Protein AF-A0A365CZV2-F1 (afdb_monomer_lite)

Foldseek 3Di:
DDPQPPHPPDDPWFKDKDFDPDADDPQLQVQLQDPVVLVLCVVVVNNVWHWHDDGRIIITGRHDVVRCVVCVVVSVVVSSVVSVVVVVVVVVVVVVVVVVVVVVVVVVVVVVVVVVVPDDDD

Secondary structure (DSSP, 8-state):
--TTTTSTTS-SSEEEEEE-SSPPPHHHHHHHHSHHHHHHHHHTT-TT-EEEEETTEEEEEEE-HHHIIIIIHHHHHHHHHHHHHHHHHHHHHHHHHHHHHHHHHHHHHHHHHHHHHT----

Structure (mmCIF, N/CA/C/O backbone):
data_AF-A0A365CZV2-F1
#
_entry.id   AF-A0A365CZV2-F1
#
loop_
_atom_site.group_PDB
_atom_site.id
_atom_site.type_symbol
_atom_site.label_atom_id
_atom_site.label_alt_id
_atom_site.label_comp_id
_atom_site.label_asym_id
_atom_site.label_entity_id
_atom_site.label_seq_id
_atom_site.pdbx_PDB_ins_code
_atom_site.Cartn_x
_atom_site.Cartn_y
_atom_site.Cartn_z
_atom_site.occupancy
_atom_site.B_iso_or_equiv
_atom_site.auth_seq_id
_atom_site.auth_comp_id
_atom_site.auth_asym_id
_atom_site.auth_atom_id
_atom_site.pdbx_PDB_model_num
ATOM 1 N N . MET A 1 1 ? 16.321 11.699 -10.433 1.00 75.69 1 MET A N 1
ATOM 2 C CA . MET A 1 1 ? 16.527 10.588 -11.389 1.00 75.69 1 MET A CA 1
ATOM 3 C C . MET A 1 1 ? 17.987 10.574 -11.819 1.00 75.69 1 MET A C 1
ATOM 5 O O . MET A 1 1 ? 18.617 11.617 -11.665 1.00 75.69 1 MET A O 1
ATOM 9 N N . PRO A 1 2 ? 18.527 9.444 -12.311 1.00 76.88 2 PRO A N 1
ATOM 10 C CA . PRO A 1 2 ? 19.890 9.392 -12.838 1.00 76.88 2 PRO A CA 1
ATOM 11 C C . PRO A 1 2 ? 20.095 10.402 -13.984 1.00 76.88 2 PRO A C 1
ATOM 13 O O . PRO A 1 2 ? 19.191 10.568 -14.804 1.00 76.88 2 PRO A O 1
ATOM 16 N N . PRO A 1 3 ? 21.249 11.085 -14.058 1.00 78.62 3 PRO A N 1
ATOM 17 C CA . PRO A 1 3 ? 21.482 12.148 -15.040 1.00 78.62 3 PRO A CA 1
ATOM 18 C C . PRO A 1 3 ? 21.730 11.634 -16.470 1.00 78.62 3 PRO A C 1
ATOM 20 O O . PRO A 1 3 ? 21.609 12.394 -17.420 1.00 78.62 3 PRO A O 1
ATOM 23 N N . ASN A 1 4 ? 22.059 10.351 -16.635 1.00 80.31 4 ASN A N 1
ATOM 24 C CA . ASN A 1 4 ? 22.420 9.711 -17.905 1.00 80.31 4 ASN A CA 1
ATOM 25 C C . ASN A 1 4 ? 21.301 8.828 -18.498 1.00 80.31 4 ASN A C 1
ATOM 27 O O . ASN A 1 4 ? 21.569 7.981 -19.354 1.00 80.31 4 ASN A O 1
ATOM 31 N N . LEU A 1 5 ? 20.053 8.989 -18.044 1.00 77.94 5 LEU A N 1
ATOM 32 C CA . LEU A 1 5 ? 18.910 8.255 -18.597 1.00 77.94 5 LEU A CA 1
ATOM 33 C C . LEU A 1 5 ? 18.761 8.500 -20.106 1.00 77.94 5 LEU A C 1
ATOM 35 O O . LEU A 1 5 ? 18.899 9.624 -20.575 1.00 77.94 5 LEU A O 1
ATOM 39 N N . GLY A 1 6 ? 18.460 7.440 -20.861 1.00 70.50 6 GLY A N 1
ATOM 40 C CA . GLY A 1 6 ? 18.295 7.512 -22.319 1.00 70.50 6 GLY A CA 1
ATOM 41 C C . GLY A 1 6 ? 19.607 7.540 -23.112 1.00 70.50 6 GLY A C 1
ATOM 42 O O . GLY A 1 6 ? 19.570 7.628 -24.335 1.00 70.50 6 GLY A O 1
ATOM 43 N N . THR A 1 7 ? 20.758 7.436 -22.440 1.00 79.81 7 THR A N 1
ATOM 44 C CA . THR A 1 7 ? 22.071 7.286 -23.085 1.00 79.81 7 THR A CA 1
ATOM 45 C C . THR A 1 7 ? 22.514 5.823 -23.102 1.00 79.81 7 THR A C 1
ATOM 47 O O . THR A 1 7 ? 22.054 5.022 -22.288 1.00 79.81 7 THR A O 1
ATOM 50 N N . ALA A 1 8 ? 23.465 5.477 -23.976 1.00 76.88 8 ALA A N 1
ATOM 51 C CA . ALA A 1 8 ? 24.039 4.127 -24.043 1.00 76.88 8 ALA A CA 1
ATOM 52 C C . ALA A 1 8 ? 24.737 3.679 -22.740 1.00 76.88 8 ALA A C 1
ATOM 54 O O . ALA A 1 8 ? 24.936 2.489 -22.534 1.00 76.88 8 ALA A O 1
ATOM 55 N N . GLN A 1 9 ? 25.104 4.623 -21.867 1.00 79.25 9 GLN A N 1
ATOM 56 C CA . GLN A 1 9 ? 25.745 4.367 -20.570 1.00 79.25 9 GLN A CA 1
ATOM 57 C C . GLN A 1 9 ? 24.755 4.481 -19.394 1.00 79.25 9 GLN A C 1
ATOM 59 O O . GLN A 1 9 ? 25.157 4.441 -18.232 1.00 79.25 9 GLN A O 1
ATOM 64 N N . GLY A 1 10 ? 23.467 4.700 -19.678 1.00 78.69 10 GLY A N 1
ATOM 65 C CA . GLY A 1 10 ? 22.416 4.838 -18.676 1.00 78.69 10 GLY A CA 1
ATOM 66 C C . GLY A 1 10 ? 22.057 3.502 -18.019 1.00 78.69 10 GLY A C 1
ATOM 67 O O . GLY A 1 10 ? 22.102 2.465 -18.681 1.00 78.69 10 GLY A O 1
ATOM 68 N N . PRO A 1 11 ? 21.656 3.495 -16.736 1.00 83.69 11 PRO A N 1
ATOM 69 C CA . PRO A 1 11 ? 21.204 2.271 -16.090 1.00 83.69 11 PRO A CA 1
ATOM 70 C C . PRO A 1 11 ? 19.900 1.770 -16.728 1.00 83.69 11 PRO A C 1
ATOM 72 O O . PRO A 1 11 ? 18.965 2.542 -16.949 1.00 83.69 11 PRO A O 1
ATOM 75 N N . THR A 1 12 ? 19.811 0.461 -16.975 1.00 87.50 12 THR A N 1
ATOM 76 C CA . THR A 1 12 ? 18.611 -0.188 -17.536 1.00 87.50 12 THR A CA 1
ATOM 77 C C . THR A 1 12 ? 17.433 -0.185 -16.560 1.00 87.50 12 THR A C 1
ATOM 79 O O . THR A 1 12 ? 16.276 -0.180 -16.981 1.00 87.50 12 THR A O 1
ATOM 82 N N . ARG A 1 13 ? 17.722 -0.176 -15.252 1.00 92.62 13 ARG A N 1
ATOM 83 C CA . ARG A 1 13 ? 16.738 -0.111 -14.167 1.00 92.62 13 ARG A CA 1
ATOM 84 C C . ARG A 1 13 ? 17.117 0.969 -13.154 1.00 92.62 13 ARG A C 1
ATOM 86 O O . ARG A 1 13 ? 18.292 1.195 -12.881 1.00 92.62 13 ARG A O 1
ATOM 93 N N . TYR A 1 14 ? 16.124 1.660 -12.615 1.00 94.50 14 TYR A N 1
ATOM 94 C CA . TYR A 1 14 ? 16.270 2.786 -11.699 1.00 94.50 14 TYR A CA 1
ATOM 95 C C . TYR A 1 14 ? 15.012 2.968 -10.846 1.00 94.50 14 TYR A C 1
ATOM 97 O O . TYR A 1 14 ? 13.980 2.333 -11.060 1.00 94.50 14 TYR A O 1
ATOM 105 N N . THR A 1 15 ? 15.102 3.866 -9.864 1.00 95.62 15 THR A N 1
ATOM 106 C CA . THR A 1 15 ? 13.955 4.258 -9.044 1.00 95.62 15 THR A CA 1
ATOM 107 C C . THR A 1 15 ? 13.160 5.364 -9.723 1.00 95.62 15 THR A C 1
ATOM 109 O O . THR A 1 15 ? 13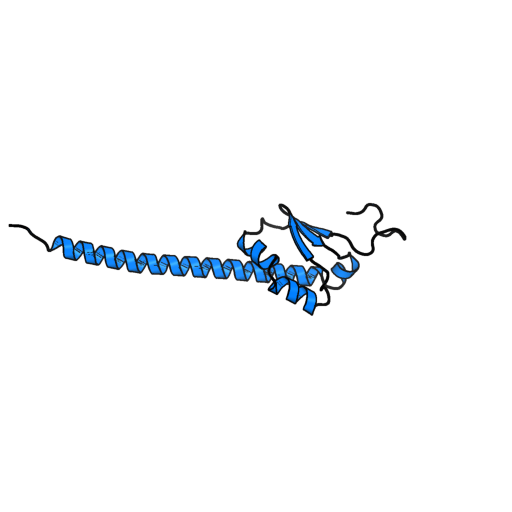.706 6.425 -10.050 1.00 95.62 15 THR A O 1
ATOM 112 N N . VAL A 1 16 ? 11.858 5.144 -9.876 1.00 96.56 16 VAL A N 1
ATOM 113 C CA . VAL A 1 16 ? 10.904 6.156 -10.330 1.00 96.56 16 VAL A CA 1
ATOM 114 C C . VAL A 1 16 ? 10.098 6.638 -9.120 1.00 96.56 16 VAL A C 1
ATOM 116 O O . VAL A 1 16 ? 9.322 5.866 -8.554 1.00 96.56 16 VAL A O 1
ATOM 119 N N . PRO A 1 17 ? 10.277 7.898 -8.682 1.00 96.00 17 PRO A N 1
ATOM 120 C CA . PRO A 1 17 ? 9.452 8.471 -7.631 1.00 96.00 17 PRO A CA 1
ATOM 121 C C . PRO A 1 17 ? 8.091 8.911 -8.189 1.00 96.00 17 PRO A C 1
ATOM 123 O O . PRO A 1 17 ? 8.026 9.600 -9.206 1.00 96.00 17 PRO A O 1
ATOM 126 N N . ALA A 1 18 ? 7.017 8.592 -7.474 1.00 95.56 18 ALA A N 1
ATOM 127 C CA . ALA A 1 18 ? 5.672 9.112 -7.694 1.00 95.56 18 ALA A CA 1
ATOM 128 C C . ALA A 1 18 ? 5.176 9.820 -6.426 1.00 95.56 18 ALA A C 1
ATOM 130 O O . ALA A 1 18 ? 5.503 9.423 -5.310 1.00 95.56 18 ALA A O 1
ATOM 131 N N . VAL A 1 19 ? 4.410 10.897 -6.580 1.00 96.38 19 VAL A N 1
ATOM 132 C CA . VAL A 1 19 ? 3.875 11.662 -5.444 1.00 96.38 19 VAL A CA 1
ATOM 133 C C . VAL A 1 19 ? 2.493 11.131 -5.094 1.00 96.38 19 VAL A C 1
ATOM 135 O O . VAL A 1 19 ? 1.647 10.985 -5.976 1.00 96.38 19 VAL A O 1
ATOM 138 N N . PHE A 1 20 ? 2.243 10.867 -3.812 1.00 94.50 20 PHE A N 1
ATOM 139 C CA . PHE A 1 20 ? 0.894 10.529 -3.372 1.00 94.50 20 PHE A CA 1
ATOM 140 C C . PHE A 1 20 ? -0.014 11.766 -3.389 1.00 94.50 20 PHE A C 1
ATOM 142 O O . PHE A 1 20 ? 0.381 12.846 -2.943 1.00 94.50 20 PHE A O 1
ATOM 149 N N . SER A 1 21 ? -1.264 11.599 -3.831 1.00 91.56 21 SER A N 1
ATOM 150 C CA . SER A 1 21 ? -2.283 12.661 -3.801 1.00 91.56 21 SER A CA 1
ATOM 151 C C . SER A 1 21 ? -2.676 13.069 -2.375 1.00 91.56 21 SER A C 1
ATOM 153 O O . SER A 1 21 ? -3.018 14.222 -2.125 1.00 91.56 21 SER A O 1
ATOM 155 N N . ARG A 1 22 ? -2.567 12.140 -1.420 1.00 93.56 22 ARG A N 1
ATOM 156 C CA . ARG A 1 22 ? -2.739 12.359 0.023 1.00 93.56 22 ARG A CA 1
ATOM 157 C C . ARG A 1 22 ? -1.661 11.624 0.809 1.00 93.56 22 ARG A C 1
ATOM 159 O O . ARG A 1 22 ? -0.994 10.746 0.276 1.00 93.56 22 ARG A O 1
ATOM 166 N N . ARG A 1 23 ? -1.506 11.939 2.094 1.00 93.38 23 ARG A N 1
ATOM 167 C CA . ARG A 1 23 ? -0.608 11.164 2.958 1.00 93.38 23 ARG A CA 1
ATOM 168 C C . ARG A 1 23 ? -1.175 9.740 3.140 1.00 93.38 23 ARG A C 1
ATOM 170 O O . ARG A 1 23 ? -2.350 9.629 3.507 1.00 93.38 23 ARG A O 1
ATOM 177 N N . PRO A 1 24 ? -0.397 8.676 2.864 1.00 94.88 24 PRO A N 1
ATOM 178 C CA . PRO A 1 24 ? -0.825 7.312 3.154 1.00 94.88 24 PRO A CA 1
ATOM 179 C C . PRO A 1 24 ? -0.888 7.090 4.670 1.00 94.88 24 PRO A C 1
ATOM 181 O O . PRO A 1 24 ? -0.089 7.646 5.428 1.00 94.88 24 PRO A O 1
ATOM 184 N N . GLN A 1 25 ? -1.866 6.309 5.110 1.00 95.31 25 GLN A N 1
ATOM 185 C CA . GLN A 1 25 ? -2.066 5.935 6.506 1.00 95.31 25 GLN A CA 1
ATOM 186 C C . GLN A 1 25 ? -1.098 4.809 6.902 1.00 95.31 25 GLN A C 1
ATOM 188 O O . GLN A 1 25 ? -0.705 4.029 6.035 1.00 95.31 25 GLN A O 1
ATOM 193 N N . PRO A 1 26 ? -0.750 4.655 8.196 1.00 95.75 26 PRO A N 1
ATOM 194 C CA . PRO A 1 26 ? 0.166 3.601 8.644 1.00 95.75 26 PRO A CA 1
ATOM 195 C C . PRO A 1 26 ? -0.232 2.204 8.155 1.00 95.75 26 PRO A C 1
ATOM 197 O O . PRO A 1 26 ? 0.598 1.486 7.608 1.00 95.75 26 PRO A O 1
ATOM 200 N N . ARG A 1 27 ? -1.526 1.872 8.231 1.00 96.69 27 ARG A N 1
ATOM 201 C CA . ARG A 1 27 ? -2.037 0.578 7.769 1.00 96.69 27 ARG A CA 1
ATOM 202 C C . ARG A 1 27 ? -1.872 0.360 6.264 1.00 96.69 27 ARG A C 1
ATOM 204 O O . ARG A 1 27 ? -1.576 -0.742 5.823 1.00 96.69 27 ARG A O 1
ATOM 211 N N . GLU A 1 28 ? -2.024 1.409 5.465 1.00 97.75 28 GLU A N 1
ATOM 212 C CA . GLU A 1 28 ? -1.810 1.325 4.017 1.00 97.75 28 GLU A CA 1
ATOM 213 C C . GLU A 1 28 ? -0.338 1.067 3.692 1.00 97.75 28 GLU A C 1
ATOM 215 O O . GLU A 1 28 ? -0.032 0.302 2.783 1.00 97.75 28 GLU A O 1
ATOM 220 N N . ILE A 1 29 ? 0.574 1.672 4.459 1.00 97.56 29 ILE A N 1
ATOM 221 C CA . ILE A 1 29 ? 2.019 1.455 4.322 1.00 97.56 29 ILE A CA 1
ATOM 222 C C . ILE A 1 29 ? 2.380 0.011 4.695 1.00 97.56 29 ILE A C 1
ATOM 224 O O . ILE A 1 29 ? 3.155 -0.622 3.982 1.00 97.56 29 ILE A O 1
ATOM 228 N N . GLU A 1 30 ? 1.805 -0.527 5.773 1.00 97.69 30 GLU A N 1
ATOM 229 C CA . GLU A 1 30 ? 1.987 -1.932 6.162 1.00 97.69 30 GLU A CA 1
ATOM 230 C C . GLU A 1 30 ? 1.547 -2.891 5.052 1.00 97.69 30 GLU A C 1
ATOM 232 O O . GLU A 1 30 ? 2.315 -3.765 4.653 1.00 97.69 30 GLU A O 1
ATOM 237 N N . LEU A 1 31 ? 0.335 -2.705 4.516 1.00 97.88 31 LEU A N 1
ATOM 238 C CA . LEU A 1 31 ? -0.203 -3.541 3.440 1.00 97.88 31 LEU A CA 1
ATOM 239 C C . LEU A 1 31 ? 0.626 -3.423 2.151 1.00 97.88 31 LEU A C 1
ATOM 241 O O . LEU A 1 31 ? 0.860 -4.420 1.465 1.00 97.88 31 LEU A O 1
ATOM 245 N N . LEU A 1 32 ? 1.121 -2.222 1.843 1.00 98.00 32 LEU A N 1
ATOM 246 C CA . LEU A 1 32 ? 1.979 -1.982 0.684 1.00 98.00 32 LEU A CA 1
ATOM 247 C C . LEU A 1 32 ? 3.313 -2.730 0.788 1.00 98.00 32 LEU A C 1
ATOM 249 O O . LEU A 1 32 ? 3.795 -3.254 -0.211 1.00 98.00 32 LEU A O 1
ATOM 253 N N . HIS A 1 33 ? 3.906 -2.793 1.981 1.00 97.19 33 HIS A N 1
ATOM 254 C CA . HIS A 1 33 ? 5.153 -3.527 2.214 1.00 97.19 33 HIS A CA 1
ATOM 255 C C . HIS A 1 33 ? 4.943 -5.032 2.463 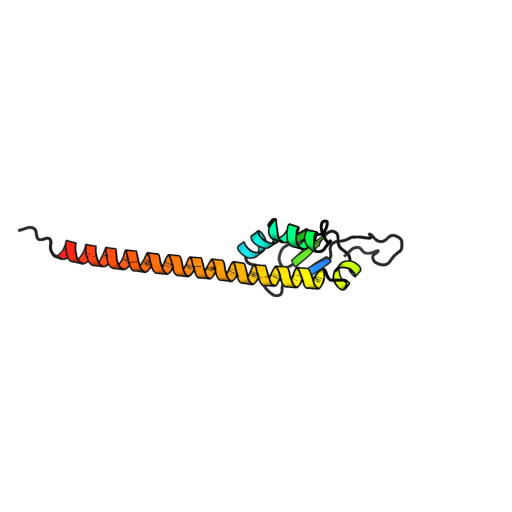1.00 97.19 33 HIS A C 1
ATOM 257 O O . HIS A 1 33 ? 5.921 -5.778 2.556 1.00 97.19 33 HIS A O 1
ATOM 263 N N . GLY A 1 34 ? 3.691 -5.482 2.576 1.00 96.75 34 GLY A N 1
ATOM 264 C CA . GLY A 1 34 ? 3.337 -6.872 2.840 1.00 96.75 34 GLY A CA 1
ATOM 265 C C . GLY A 1 34 ? 3.563 -7.814 1.654 1.00 96.75 34 GLY A C 1
ATOM 266 O O . GLY A 1 34 ? 3.626 -7.406 0.492 1.00 96.75 34 GLY A O 1
ATOM 267 N N . GLU A 1 35 ? 3.620 -9.113 1.954 1.00 97.00 35 GLU A N 1
ATOM 268 C CA . GLU A 1 35 ? 3.863 -10.172 0.963 1.00 97.00 35 GLU A CA 1
ATOM 269 C C . GLU A 1 35 ? 2.800 -10.228 -0.139 1.00 97.00 35 GLU A C 1
ATOM 271 O O . GLU A 1 35 ? 3.129 -10.488 -1.291 1.00 97.00 35 GLU A O 1
ATOM 276 N N . ALA A 1 36 ? 1.542 -9.895 0.164 1.00 96.75 36 ALA A N 1
ATOM 277 C CA . ALA A 1 36 ? 0.478 -9.858 -0.841 1.00 96.75 36 ALA A CA 1
ATOM 278 C C . ALA A 1 36 ? 0.793 -8.882 -1.989 1.00 96.75 36 ALA A C 1
ATOM 280 O O . ALA A 1 36 ? 0.536 -9.183 -3.154 1.00 96.75 36 ALA A O 1
ATOM 281 N N . THR A 1 37 ? 1.392 -7.727 -1.682 1.00 97.88 37 THR A N 1
ATOM 282 C CA . THR A 1 37 ? 1.803 -6.756 -2.704 1.00 97.88 37 THR A CA 1
ATOM 283 C C . THR A 1 37 ? 2.952 -7.300 -3.550 1.00 97.88 37 THR A C 1
ATOM 285 O O . THR A 1 37 ? 2.911 -7.186 -4.776 1.00 97.88 37 THR A O 1
ATOM 288 N N . LYS A 1 38 ? 3.948 -7.936 -2.919 1.00 97.25 38 LYS A N 1
ATOM 289 C CA . LYS A 1 38 ? 5.070 -8.573 -3.627 1.00 97.25 38 LYS A CA 1
ATOM 290 C C . LYS A 1 38 ? 4.586 -9.685 -4.554 1.00 97.25 38 LYS A C 1
ATOM 292 O O . LYS A 1 38 ? 4.986 -9.719 -5.713 1.00 97.25 38 LYS A O 1
ATOM 297 N N . GLN A 1 39 ? 3.671 -10.530 -4.081 1.00 98.06 39 GLN A N 1
ATOM 298 C CA . GLN A 1 39 ? 3.096 -11.612 -4.875 1.00 98.06 39 GLN A CA 1
ATOM 299 C C . GLN A 1 39 ? 2.347 -11.069 -6.094 1.00 98.06 39 GLN A C 1
ATOM 301 O O . GLN A 1 39 ? 2.593 -11.517 -7.205 1.00 98.06 39 GLN A O 1
ATOM 306 N N . ARG A 1 40 ? 1.519 -10.029 -5.927 1.00 97.88 40 ARG A N 1
ATOM 307 C CA . ARG A 1 40 ? 0.809 -9.392 -7.052 1.00 97.88 40 ARG A CA 1
ATOM 308 C C . ARG A 1 40 ? 1.749 -8.812 -8.109 1.00 97.88 40 ARG A C 1
ATOM 310 O O . ARG A 1 40 ? 1.420 -8.839 -9.292 1.00 97.88 40 ARG A O 1
ATOM 317 N N . LEU A 1 41 ? 2.889 -8.255 -7.696 1.00 98.31 41 LEU A N 1
ATOM 318 C CA . LEU A 1 41 ? 3.917 -7.784 -8.625 1.00 98.31 41 LEU A CA 1
ATOM 319 C C . LEU A 1 41 ? 4.588 -8.961 -9.340 1.00 98.31 41 LEU A C 1
ATOM 321 O O . LEU A 1 41 ? 4.717 -8.925 -10.562 1.00 98.31 41 LEU A O 1
ATOM 325 N N . ALA A 1 42 ? 4.956 -10.013 -8.607 1.00 98.06 42 ALA A N 1
ATOM 326 C CA . ALA A 1 42 ? 5.568 -11.216 -9.164 1.00 98.06 42 ALA A CA 1
ATOM 327 C C . ALA A 1 42 ? 4.651 -11.931 -10.171 1.00 98.06 42 ALA A C 1
ATOM 329 O O . ALA A 1 42 ? 5.092 -12.230 -11.279 1.00 98.06 42 ALA A O 1
ATOM 330 N N . ASP A 1 43 ? 3.372 -12.112 -9.837 1.00 98.25 43 ASP A N 1
ATOM 331 C CA . ASP A 1 43 ? 2.361 -12.738 -10.701 1.00 98.25 43 ASP A CA 1
ATOM 332 C C . ASP A 1 43 ? 2.166 -11.971 -12.018 1.00 98.25 43 ASP A C 1
ATOM 334 O O . ASP A 1 43 ? 1.832 -12.553 -13.049 1.00 98.25 43 ASP A O 1
ATOM 338 N N . ALA A 1 44 ? 2.410 -10.658 -12.003 1.00 97.50 44 ALA A N 1
ATOM 339 C CA . ALA A 1 44 ? 2.356 -9.796 -13.178 1.00 97.50 44 ALA A CA 1
ATOM 340 C C . ALA A 1 44 ? 3.697 -9.685 -13.935 1.00 97.50 44 ALA A C 1
ATOM 342 O O . ALA A 1 44 ? 3.803 -8.899 -14.876 1.00 97.50 44 ALA A O 1
ATOM 343 N N . GLY A 1 45 ? 4.722 -10.450 -13.543 1.00 97.75 45 GLY A N 1
ATOM 344 C CA . GLY A 1 45 ? 6.043 -10.459 -14.181 1.00 97.75 45 GLY A CA 1
ATOM 345 C C . GLY A 1 45 ? 7.007 -9.373 -13.687 1.00 97.75 45 GLY A C 1
ATOM 346 O O . GLY A 1 45 ? 8.038 -9.137 -14.312 1.00 97.75 45 GLY A O 1
ATOM 347 N N . TYR A 1 46 ? 6.700 -8.717 -12.567 1.00 97.44 46 TYR A N 1
ATOM 348 C CA . TYR A 1 46 ? 7.506 -7.657 -11.955 1.00 97.44 46 TYR A CA 1
ATOM 349 C C . TYR A 1 46 ? 8.130 -8.104 -10.623 1.00 97.44 46 TYR A C 1
ATOM 351 O O . TYR A 1 46 ? 8.147 -7.338 -9.662 1.00 97.44 46 TYR A O 1
ATOM 359 N N . SER A 1 47 ? 8.640 -9.339 -10.551 1.00 95.75 47 SER A N 1
ATOM 360 C CA . SER A 1 47 ? 9.182 -9.947 -9.320 1.00 95.75 47 SER A CA 1
ATOM 361 C C . SER A 1 47 ? 10.282 -9.128 -8.649 1.00 95.75 47 SER A C 1
ATOM 363 O O . SER A 1 47 ? 10.396 -9.133 -7.428 1.00 95.75 47 SER A O 1
ATOM 365 N N . ASP A 1 48 ? 11.076 -8.416 -9.446 1.00 95.50 48 ASP A N 1
ATOM 366 C CA . ASP A 1 48 ? 12.231 -7.681 -8.940 1.00 95.50 48 ASP A CA 1
ATOM 367 C C . ASP A 1 48 ? 11.900 -6.216 -8.608 1.00 95.50 48 ASP A C 1
ATOM 369 O O . ASP A 1 48 ? 12.776 -5.483 -8.151 1.00 95.50 48 ASP A O 1
ATOM 373 N N . VAL A 1 49 ? 10.668 -5.760 -8.869 1.00 97.62 49 VAL A N 1
ATOM 374 C CA . VAL A 1 49 ? 10.219 -4.398 -8.555 1.00 97.62 49 VAL A CA 1
ATOM 375 C C . VAL A 1 49 ? 9.826 -4.321 -7.086 1.00 97.62 49 VAL A C 1
ATOM 377 O O . VAL A 1 49 ? 9.003 -5.103 -6.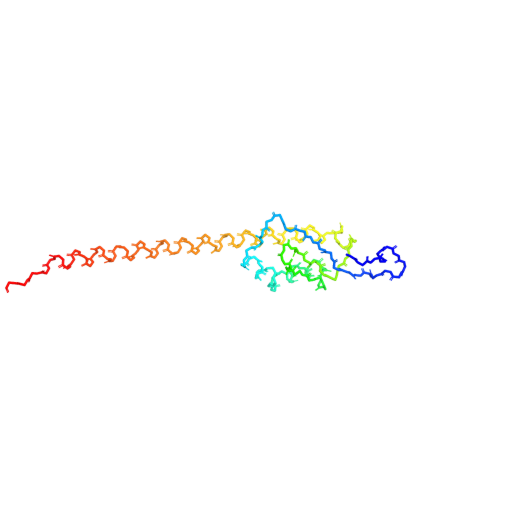616 1.00 97.62 49 VAL A O 1
ATOM 380 N N . GLU A 1 50 ? 10.332 -3.315 -6.371 1.00 96.88 50 GLU A N 1
ATOM 381 C CA . GLU A 1 50 ? 9.897 -3.041 -5.000 1.00 96.88 50 GLU A CA 1
ATOM 382 C C . GLU A 1 50 ? 9.178 -1.698 -4.898 1.00 96.88 50 GLU A C 1
ATOM 384 O O . GLU A 1 50 ? 9.524 -0.712 -5.556 1.00 96.88 50 GLU A O 1
ATOM 389 N N . LEU A 1 51 ? 8.194 -1.642 -4.004 1.00 98.00 51 LEU A N 1
ATOM 390 C CA . LEU A 1 51 ? 7.465 -0.430 -3.658 1.00 98.00 51 LEU A CA 1
ATOM 391 C C . LEU A 1 51 ? 7.863 -0.002 -2.249 1.00 98.00 51 LEU A C 1
ATOM 393 O O . LEU A 1 51 ? 7.737 -0.778 -1.305 1.00 98.00 51 LEU A O 1
ATOM 397 N N . ARG A 1 52 ? 8.343 1.235 -2.100 1.00 96.81 52 ARG A N 1
ATOM 398 C CA . ARG A 1 52 ? 8.712 1.805 -0.797 1.00 96.81 52 ARG A CA 1
ATOM 399 C C . ARG A 1 52 ? 8.103 3.181 -0.605 1.00 96.81 52 ARG A C 1
ATOM 401 O O . ARG A 1 52 ? 8.022 3.963 -1.547 1.00 96.81 52 ARG A O 1
ATOM 408 N N . VAL A 1 53 ? 7.737 3.517 0.624 1.00 96.81 53 VAL A N 1
ATOM 409 C CA . VAL A 1 53 ? 7.296 4.875 0.972 1.00 96.81 53 VAL A CA 1
ATOM 410 C C . VAL A 1 53 ? 8.464 5.675 1.534 1.00 96.81 53 VAL A C 1
ATOM 412 O O . VAL A 1 53 ? 9.158 5.229 2.443 1.00 96.81 53 VAL A O 1
ATOM 415 N N . SER A 1 54 ? 8.669 6.879 1.004 1.00 94.31 54 SER A N 1
ATOM 416 C CA . SER A 1 54 ? 9.618 7.854 1.537 1.00 94.31 54 SER A CA 1
ATOM 417 C C . SER A 1 54 ? 8.933 9.212 1.622 1.00 94.31 54 SER A C 1
ATOM 419 O O . SER A 1 54 ? 8.605 9.820 0.600 1.00 94.31 54 SER A O 1
ATOM 421 N N . ASP A 1 55 ? 8.674 9.660 2.852 1.00 87.88 55 ASP A N 1
ATOM 422 C CA . ASP A 1 55 ? 7.889 10.863 3.143 1.00 87.88 55 ASP A CA 1
ATOM 423 C C . ASP A 1 55 ? 6.530 10.860 2.402 1.00 87.88 55 ASP A C 1
ATOM 425 O O . ASP A 1 55 ? 5.674 10.019 2.685 1.00 87.88 55 ASP A O 1
ATOM 429 N N . ARG A 1 56 ? 6.317 11.760 1.431 1.00 90.25 56 ARG A N 1
ATOM 430 C CA . ARG A 1 56 ? 5.085 11.855 0.626 1.00 90.25 56 ARG A CA 1
ATOM 431 C C . ARG A 1 56 ? 5.191 11.194 -0.748 1.00 90.25 56 ARG A C 1
ATOM 433 O O . ARG A 1 56 ? 4.348 11.443 -1.616 1.00 90.25 56 ARG A O 1
ATOM 440 N N . ARG A 1 57 ? 6.225 10.384 -0.979 1.00 96.44 57 ARG A N 1
ATOM 441 C CA . ARG A 1 57 ? 6.493 9.751 -2.273 1.00 96.44 57 ARG A CA 1
ATOM 442 C C . ARG A 1 57 ? 6.462 8.233 -2.181 1.00 96.44 57 ARG A C 1
ATOM 444 O O . ARG A 1 57 ? 6.985 7.639 -1.241 1.00 96.44 57 ARG A O 1
ATOM 451 N N . LEU A 1 58 ? 5.895 7.628 -3.215 1.00 97.88 58 LEU A N 1
ATOM 452 C CA . LEU A 1 58 ? 6.110 6.237 -3.562 1.00 97.88 58 LEU A CA 1
ATOM 453 C C . LEU A 1 58 ? 7.407 6.137 -4.365 1.00 97.88 58 LEU A C 1
ATOM 455 O O . LEU A 1 58 ? 7.577 6.822 -5.371 1.00 97.88 58 LEU A O 1
ATOM 459 N N . LEU A 1 59 ? 8.317 5.281 -3.931 1.00 98.00 59 LEU A N 1
ATOM 460 C CA . LEU A 1 59 ? 9.516 4.907 -4.658 1.00 98.00 59 LEU A CA 1
ATOM 461 C C . LEU A 1 59 ? 9.267 3.547 -5.302 1.00 98.00 59 LEU A C 1
ATOM 463 O O . LEU A 1 59 ? 9.156 2.545 -4.600 1.00 98.00 59 LEU A O 1
ATOM 467 N N . ILE A 1 60 ? 9.175 3.532 -6.629 1.00 98.06 60 ILE A N 1
ATOM 468 C CA . ILE A 1 60 ? 9.091 2.307 -7.424 1.00 98.06 60 ILE A CA 1
ATOM 469 C C . ILE A 1 60 ? 10.523 1.969 -7.823 1.00 98.06 60 ILE A C 1
ATOM 471 O O . ILE A 1 60 ? 11.111 2.676 -8.643 1.00 98.06 60 ILE A O 1
ATOM 475 N N . THR A 1 61 ? 11.128 0.982 -7.171 1.00 97.31 61 THR A N 1
ATOM 476 C CA . THR A 1 61 ? 12.543 0.638 -7.347 1.00 97.31 61 THR A CA 1
ATOM 477 C C . THR A 1 61 ? 12.709 -0.457 -8.399 1.00 97.31 61 THR A C 1
ATOM 479 O O . THR A 1 61 ? 11.766 -1.175 -8.726 1.00 97.31 61 THR A O 1
ATOM 482 N N . ASN A 1 62 ? 13.922 -0.558 -8.949 1.00 96.69 62 ASN A N 1
ATOM 483 C CA . ASN A 1 62 ? 14.308 -1.597 -9.905 1.00 96.69 62 ASN A CA 1
ATOM 484 C C . ASN A 1 62 ? 13.382 -1.719 -11.137 1.00 96.69 62 ASN A C 1
ATOM 486 O O . ASN A 1 62 ? 13.105 -2.797 -11.662 1.00 96.69 62 ASN A O 1
ATOM 490 N N . THR A 1 63 ? 12.917 -0.577 -11.635 1.00 96.44 63 THR A N 1
ATOM 491 C CA . THR A 1 63 ? 12.012 -0.480 -12.785 1.00 96.44 63 THR A CA 1
ATOM 492 C C . THR A 1 63 ? 12.598 0.440 -13.856 1.00 96.44 63 THR A C 1
ATOM 494 O O . THR A 1 63 ? 13.730 0.897 -13.744 1.00 96.44 63 THR A O 1
ATOM 497 N N . ASN A 1 64 ? 11.842 0.745 -14.902 1.00 94.38 64 ASN A N 1
ATOM 498 C CA . ASN A 1 64 ? 12.153 1.785 -15.869 1.00 94.38 64 ASN A CA 1
ATOM 499 C C . ASN A 1 64 ? 10.849 2.353 -16.470 1.00 94.38 64 ASN A C 1
ATOM 501 O O . ASN A 1 64 ? 9.746 1.883 -16.190 1.00 94.38 64 ASN A O 1
ATOM 505 N N . LEU A 1 65 ? 10.960 3.386 -17.306 1.00 92.94 65 LEU A N 1
ATOM 506 C CA . LEU A 1 65 ? 9.800 3.994 -17.970 1.00 92.94 65 LEU A CA 1
ATOM 507 C C . LEU A 1 65 ? 9.091 3.054 -18.960 1.00 92.94 65 LEU A C 1
ATOM 509 O O . LEU A 1 65 ? 7.897 3.234 -19.198 1.00 92.94 65 LEU A O 1
ATOM 513 N N . VAL A 1 66 ? 9.792 2.070 -19.533 1.00 93.81 66 VAL A N 1
ATOM 514 C CA . VAL A 1 66 ? 9.195 1.086 -20.449 1.00 93.81 66 VAL A CA 1
ATOM 515 C C . VAL A 1 66 ? 8.268 0.154 -19.673 1.00 93.81 66 VAL A C 1
ATOM 517 O O . VAL A 1 66 ? 7.106 0.046 -20.046 1.00 93.81 66 VAL A O 1
ATOM 520 N N . ASP A 1 67 ? 8.729 -0.413 -18.556 1.00 96.19 67 ASP A N 1
ATOM 521 C CA . ASP A 1 67 ? 7.939 -1.257 -17.650 1.00 96.19 67 ASP A CA 1
ATOM 522 C C . ASP A 1 67 ? 6.697 -0.499 -17.149 1.00 96.19 67 ASP A C 1
ATOM 524 O O . ASP A 1 67 ? 5.576 -1.013 -17.191 1.00 96.19 67 ASP A O 1
ATOM 528 N N . LEU A 1 68 ? 6.879 0.766 -16.740 1.00 96.62 68 LEU A N 1
ATOM 529 C CA . LEU A 1 68 ? 5.785 1.647 -16.319 1.00 96.62 68 LEU A CA 1
ATOM 530 C C . LEU A 1 68 ? 4.741 1.854 -17.415 1.00 96.62 68 LEU A C 1
ATOM 532 O O . LEU A 1 68 ? 3.547 1.734 -17.137 1.00 96.62 68 LEU A O 1
ATOM 536 N N . LYS A 1 69 ? 5.178 2.134 -18.648 1.00 96.38 69 LYS A N 1
ATOM 537 C CA . LYS A 1 69 ? 4.291 2.308 -19.804 1.00 96.38 69 LYS A CA 1
ATOM 538 C C . LYS A 1 69 ? 3.621 0.996 -20.224 1.00 96.38 69 LYS A C 1
ATOM 540 O O . LYS A 1 69 ? 2.491 1.028 -20.698 1.00 96.38 69 LYS A O 1
ATOM 545 N N . ALA A 1 70 ? 4.307 -0.132 -20.056 1.00 95.81 70 ALA A N 1
ATOM 546 C CA . ALA A 1 70 ? 3.841 -1.454 -20.459 1.00 95.81 70 ALA A CA 1
ATOM 547 C C . ALA A 1 70 ? 2.756 -2.031 -19.535 1.00 95.81 70 ALA A C 1
ATOM 549 O O . ALA A 1 70 ? 2.052 -2.950 -19.940 1.00 95.81 70 ALA A O 1
ATOM 550 N N . GLY A 1 71 ? 2.587 -1.496 -18.323 1.00 97.56 71 GLY A N 1
ATOM 551 C CA . GLY A 1 71 ? 1.499 -1.913 -17.436 1.00 97.56 71 GLY A CA 1
ATOM 552 C C . GLY A 1 71 ? 1.769 -1.716 -15.951 1.00 97.56 71 GLY A C 1
ATOM 553 O O . GLY A 1 71 ? 0.816 -1.606 -15.177 1.00 97.56 71 GLY A O 1
ATOM 554 N N . LEU A 1 72 ? 3.034 -1.585 -15.539 1.00 98.25 72 LEU A N 1
ATOM 555 C CA . LEU A 1 72 ? 3.383 -1.479 -14.122 1.00 98.25 72 LEU A CA 1
ATOM 556 C C . LEU A 1 72 ? 2.726 -0.263 -13.453 1.00 98.25 72 LEU A C 1
ATOM 558 O O . LEU A 1 72 ? 2.243 -0.376 -12.330 1.00 98.25 72 LEU A O 1
ATOM 562 N N . ALA A 1 73 ? 2.635 0.884 -14.137 1.00 97.81 73 ALA A N 1
ATOM 563 C CA . ALA A 1 73 ? 1.983 2.067 -13.569 1.00 97.81 73 ALA A CA 1
ATOM 564 C C . ALA A 1 73 ? 0.497 1.815 -13.262 1.00 97.81 73 ALA A C 1
ATOM 566 O O . ALA A 1 73 ? -0.010 2.231 -12.218 1.00 97.81 73 ALA A O 1
ATOM 567 N N . HIS A 1 74 ? -0.195 1.103 -14.155 1.00 98.38 74 HIS A N 1
ATOM 568 C CA . HIS A 1 74 ? -1.591 0.734 -13.954 1.00 98.38 74 HIS A CA 1
ATOM 569 C C . HIS A 1 74 ? -1.737 -0.257 -12.797 1.00 98.38 74 HIS A C 1
ATOM 571 O O . HIS A 1 74 ? -2.555 -0.027 -11.907 1.00 98.38 74 HIS A O 1
ATOM 577 N N . LEU A 1 75 ? -0.911 -1.307 -12.771 1.00 98.56 75 LEU A N 1
ATOM 578 C CA . LEU A 1 75 ? -0.910 -2.314 -11.712 1.00 98.56 75 LEU A CA 1
ATOM 579 C C . LEU A 1 75 ? -0.671 -1.694 -10.330 1.00 98.56 75 LEU A C 1
ATOM 581 O O . LEU A 1 75 ? -1.437 -1.952 -9.405 1.00 98.56 75 LEU A O 1
ATOM 585 N N . VAL A 1 76 ? 0.336 -0.825 -10.198 1.00 98.19 76 VAL A N 1
ATOM 586 C CA . VAL A 1 76 ? 0.602 -0.089 -8.952 1.00 98.19 76 VAL A CA 1
ATOM 587 C C . VAL A 1 76 ? -0.616 0.746 -8.551 1.00 98.19 76 VAL A C 1
ATOM 589 O O . VAL A 1 76 ? -1.007 0.746 -7.387 1.00 98.19 76 VAL A O 1
ATOM 592 N N . GLY A 1 77 ? -1.272 1.409 -9.507 1.00 97.81 77 GLY A N 1
ATOM 593 C CA . GLY A 1 77 ? -2.510 2.145 -9.248 1.00 97.81 77 GLY A CA 1
ATOM 594 C C . GLY A 1 77 ? -3.653 1.263 -8.730 1.00 97.81 77 GLY A C 1
ATOM 595 O O . GLY A 1 77 ? -4.372 1.679 -7.824 1.00 97.81 77 GLY A O 1
ATOM 596 N N . VAL A 1 78 ? -3.816 0.051 -9.270 1.00 98.44 78 VAL A N 1
ATOM 597 C CA . VAL A 1 78 ? -4.800 -0.932 -8.781 1.00 98.44 78 VAL A CA 1
ATOM 598 C C . VAL A 1 78 ? -4.451 -1.368 -7.356 1.00 98.44 78 VAL A C 1
ATOM 600 O O . VAL A 1 78 ? -5.296 -1.255 -6.474 1.00 98.44 78 VAL A O 1
ATOM 603 N N . ILE A 1 79 ? -3.198 -1.765 -7.108 1.00 98.19 79 ILE A N 1
ATOM 604 C CA . ILE A 1 79 ? -2.711 -2.179 -5.781 1.00 98.19 79 ILE A CA 1
ATOM 605 C C . ILE A 1 79 ? -3.006 -1.105 -4.728 1.00 98.19 79 ILE A C 1
ATOM 607 O O . ILE A 1 79 ? -3.570 -1.404 -3.678 1.00 98.19 79 ILE A O 1
ATOM 611 N N . LEU A 1 80 ? -2.681 0.159 -5.014 1.00 97.81 80 LEU A N 1
ATOM 612 C CA . LEU A 1 80 ? -2.906 1.262 -4.077 1.00 97.81 80 LEU A CA 1
ATOM 613 C C . LEU A 1 80 ? -4.393 1.510 -3.787 1.00 97.81 80 LEU A C 1
ATOM 615 O O . LEU A 1 80 ? -4.744 1.849 -2.653 1.00 97.81 80 LEU A O 1
ATOM 619 N N . ARG A 1 81 ? -5.269 1.357 -4.789 1.00 97.88 81 ARG A N 1
ATOM 620 C CA . ARG A 1 81 ? -6.723 1.474 -4.595 1.00 97.88 81 ARG A CA 1
ATOM 621 C C . ARG A 1 81 ? -7.252 0.365 -3.697 1.00 97.88 81 ARG A C 1
ATOM 623 O O . ARG A 1 81 ? -7.978 0.668 -2.754 1.00 97.88 81 ARG A O 1
ATOM 630 N N . ASP A 1 82 ? -6.845 -0.874 -3.946 1.00 98.38 82 ASP A N 1
ATOM 631 C CA . ASP A 1 82 ? -7.295 -2.029 -3.165 1.00 98.38 82 ASP A CA 1
ATOM 632 C C . ASP A 1 82 ? -6.816 -1.933 -1.713 1.00 98.38 82 ASP A C 1
ATOM 634 O O . ASP A 1 82 ? -7.602 -2.125 -0.791 1.00 98.38 82 ASP A O 1
ATOM 638 N N . ILE A 1 83 ? -5.557 -1.536 -1.499 1.00 98.00 83 ILE A N 1
ATOM 639 C CA . ILE A 1 83 ? -5.007 -1.280 -0.160 1.00 98.00 83 ILE A CA 1
ATOM 640 C C . ILE A 1 83 ? -5.811 -0.198 0.564 1.00 98.00 83 ILE A C 1
ATOM 642 O O . ILE A 1 83 ? -6.128 -0.350 1.743 1.00 98.00 83 ILE A O 1
ATOM 646 N N . SER A 1 84 ? -6.154 0.889 -0.133 1.00 97.19 84 SER A N 1
ATOM 647 C CA . SER A 1 84 ? -6.943 1.977 0.458 1.00 97.19 84 SER A CA 1
ATOM 648 C C . SER A 1 84 ? -8.335 1.493 0.872 1.00 97.19 84 SER A C 1
ATOM 650 O O . SER A 1 84 ? -8.817 1.843 1.949 1.00 97.19 84 SER A O 1
ATOM 652 N N . ALA A 1 85 ? -8.978 0.677 0.030 1.00 97.88 85 ALA A N 1
ATOM 653 C CA . ALA A 1 85 ? -10.285 0.094 0.314 1.00 97.88 85 ALA A CA 1
ATOM 654 C C . ALA A 1 85 ? -10.221 -0.874 1.503 1.00 97.88 85 ALA A C 1
ATOM 656 O O . ALA A 1 85 ? -11.016 -0.751 2.433 1.00 97.88 85 ALA A O 1
ATOM 657 N N . GLN A 1 86 ? -9.228 -1.766 1.524 1.00 97.81 86 GLN A N 1
ATOM 658 C CA . GLN A 1 86 ? -9.016 -2.705 2.621 1.00 97.81 86 GLN A CA 1
ATOM 659 C C . GLN A 1 86 ? -8.761 -1.974 3.945 1.00 97.81 86 GLN A C 1
ATOM 661 O O . GLN A 1 86 ? -9.411 -2.265 4.946 1.00 97.81 86 GLN A O 1
ATOM 666 N N . ALA A 1 87 ? -7.862 -0.988 3.963 1.00 97.50 87 ALA A N 1
ATOM 667 C CA . ALA A 1 87 ? -7.554 -0.229 5.173 1.00 97.50 87 ALA A CA 1
ATOM 668 C C . ALA A 1 87 ? -8.766 0.569 5.687 1.00 97.50 87 ALA A C 1
ATOM 670 O O . ALA A 1 87 ? -8.959 0.694 6.898 1.00 97.50 87 ALA A O 1
ATOM 671 N N . ALA A 1 88 ? -9.593 1.107 4.783 1.00 96.38 88 ALA A N 1
ATOM 672 C CA . ALA A 1 88 ? -10.837 1.774 5.154 1.00 96.38 88 ALA A CA 1
ATOM 673 C C . ALA A 1 88 ? -11.842 0.789 5.764 1.00 96.38 88 ALA A C 1
ATOM 675 O O . ALA A 1 88 ? -12.388 1.078 6.825 1.00 96.38 88 ALA A O 1
ATOM 676 N N . GLN A 1 89 ? -12.022 -0.379 5.144 1.00 97.19 89 GLN A N 1
ATOM 677 C CA . GLN A 1 89 ? -12.896 -1.435 5.644 1.00 97.19 89 GLN A CA 1
ATOM 678 C C . GLN A 1 89 ? -12.453 -1.914 7.033 1.00 97.19 89 GLN A C 1
ATOM 680 O O . GLN A 1 89 ? -13.255 -1.907 7.959 1.00 97.19 89 GLN A O 1
ATOM 685 N N . GLU A 1 90 ? -11.176 -2.253 7.222 1.00 96.38 90 GLU A N 1
ATOM 686 C CA . GLU A 1 90 ? -10.633 -2.675 8.524 1.00 96.38 90 GLU A CA 1
ATOM 687 C C . GLU A 1 90 ? -10.765 -1.599 9.613 1.00 96.38 90 GLU A C 1
ATOM 689 O O . GLU A 1 90 ? -10.794 -1.910 10.804 1.00 96.38 90 GLU A O 1
ATOM 694 N N . ARG A 1 91 ? -10.778 -0.315 9.239 1.00 94.62 91 ARG A N 1
ATOM 695 C CA . ARG A 1 91 ? -11.033 0.774 10.187 1.00 94.62 91 ARG A CA 1
ATOM 696 C C . ARG A 1 91 ? -12.506 0.819 10.578 1.00 94.62 91 ARG A C 1
ATOM 698 O O . ARG A 1 91 ? -12.777 0.904 11.766 1.00 94.62 91 ARG A O 1
ATOM 705 N N . THR A 1 92 ? -13.417 0.744 9.608 1.00 95.50 92 THR A N 1
ATOM 706 C CA . THR A 1 92 ? -14.862 0.714 9.869 1.00 95.50 92 THR A CA 1
ATOM 707 C C . THR A 1 92 ? -15.235 -0.469 10.754 1.00 95.50 92 THR A C 1
ATOM 709 O O . THR A 1 92 ? -15.817 -0.246 11.802 1.00 95.50 92 THR A O 1
ATOM 712 N N . HIS A 1 93 ? -14.777 -1.686 10.432 1.00 94.62 93 HIS A N 1
ATOM 713 C CA . HIS A 1 93 ? -15.032 -2.871 11.269 1.00 94.62 93 HIS A CA 1
ATOM 714 C C . HIS A 1 93 ? -14.576 -2.675 12.717 1.00 94.62 93 HIS A C 1
ATOM 716 O O . HIS A 1 93 ? -15.330 -2.948 13.640 1.00 94.62 93 HIS A O 1
ATOM 722 N N . ARG A 1 94 ? -13.372 -2.129 12.931 1.00 93.94 94 ARG A N 1
ATOM 723 C CA . ARG A 1 94 ? -12.884 -1.840 14.289 1.00 93.94 94 ARG A CA 1
ATOM 724 C C . ARG A 1 94 ? -13.711 -0.780 15.010 1.00 93.94 94 ARG A C 1
ATOM 726 O O . ARG A 1 94 ? -13.858 -0.863 16.223 1.00 93.94 94 ARG A O 1
ATOM 733 N N . THR A 1 95 ? -14.195 0.237 14.302 1.00 93.88 95 THR A N 1
ATOM 734 C CA . THR A 1 95 ? -15.082 1.248 14.889 1.00 93.88 95 THR A CA 1
ATOM 735 C C . THR A 1 95 ? -16.406 0.618 15.308 1.00 93.88 95 THR A C 1
ATOM 737 O O . THR A 1 95 ? -16.791 0.776 16.462 1.00 93.88 95 THR A O 1
ATOM 740 N N . ASP A 1 96 ? -17.027 -0.166 14.429 1.00 94.88 96 ASP A N 1
ATOM 741 C CA . ASP A 1 96 ? -18.302 -0.837 14.695 1.00 94.88 96 ASP A CA 1
ATOM 742 C C . ASP A 1 96 ? -18.187 -1.811 15.887 1.00 94.88 96 ASP A C 1
ATOM 744 O O . ASP A 1 96 ? -19.050 -1.842 16.763 1.00 94.88 96 ASP A O 1
ATOM 748 N N . GLU A 1 97 ? -17.086 -2.569 15.973 1.00 94.38 97 GLU A N 1
ATOM 749 C CA . GLU A 1 97 ? -16.799 -3.464 17.104 1.00 94.38 97 GLU A CA 1
ATOM 750 C C . GLU A 1 97 ? -16.666 -2.705 18.433 1.00 94.38 97 GLU A C 1
ATOM 752 O O . GLU A 1 97 ? -17.194 -3.141 19.458 1.00 94.38 97 GLU A O 1
ATOM 757 N N . LEU A 1 98 ? -15.972 -1.563 18.433 1.00 94.50 98 LEU A N 1
ATOM 758 C CA . LEU A 1 98 ? -15.805 -0.739 19.632 1.00 94.50 98 LEU A CA 1
ATOM 759 C C . LEU A 1 98 ? -17.122 -0.093 20.072 1.00 94.50 98 LEU A C 1
ATOM 761 O O . LEU A 1 98 ? -17.399 -0.042 21.270 1.00 94.50 98 LEU A O 1
ATOM 765 N N . GLU A 1 99 ? -17.937 0.370 19.126 1.00 94.38 99 GLU A N 1
ATOM 766 C CA . GLU A 1 99 ? -19.269 0.910 19.408 1.00 94.38 99 GLU A CA 1
ATOM 767 C C . GLU A 1 99 ? -20.182 -0.163 20.013 1.00 94.38 99 GLU A C 1
ATOM 769 O O . GLU A 1 99 ? -20.815 0.075 21.043 1.00 94.38 99 GLU A O 1
ATOM 774 N N . ALA A 1 100 ? -20.182 -1.375 19.449 1.00 94.12 100 ALA A N 1
ATOM 775 C CA . ALA A 1 100 ? -20.952 -2.498 19.977 1.00 94.12 100 ALA A CA 1
ATOM 776 C C . ALA A 1 100 ? -20.537 -2.872 21.412 1.00 94.12 100 ALA A C 1
ATOM 778 O O . ALA A 1 100 ? -21.397 -3.086 22.267 1.00 94.12 100 ALA A O 1
ATOM 779 N N . LEU A 1 101 ? -19.232 -2.907 21.704 1.00 94.50 101 LEU A N 1
ATOM 780 C CA . LEU A 1 101 ? -18.730 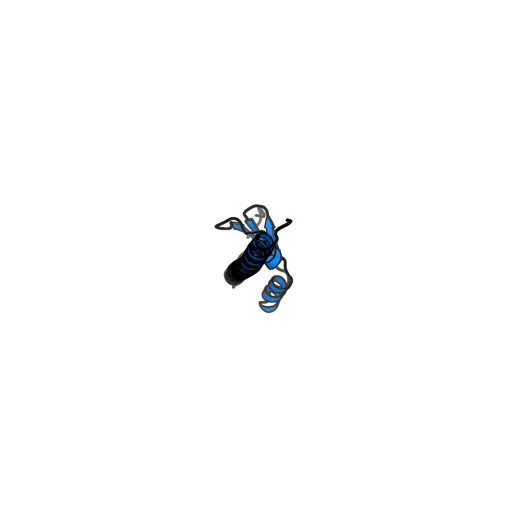-3.148 23.063 1.00 94.50 101 LEU A CA 1
ATOM 781 C C . LEU A 1 101 ? -19.140 -2.037 24.040 1.00 94.50 101 LEU A C 1
ATOM 783 O O . LEU A 1 101 ? -19.455 -2.329 25.194 1.00 94.50 101 LEU A O 1
ATOM 787 N N . GLY A 1 102 ? -19.163 -0.783 23.583 1.00 94.12 102 GLY A N 1
ATOM 788 C CA . GLY A 1 102 ? -19.613 0.357 24.380 1.00 94.12 102 GLY A CA 1
ATOM 789 C C . GLY A 1 102 ? -21.070 0.228 24.825 1.00 94.12 102 GLY A C 1
ATOM 790 O O . GLY A 1 102 ? -21.361 0.424 26.003 1.00 94.12 102 GLY A O 1
ATOM 791 N N . LEU A 1 103 ? -21.960 -0.177 23.915 1.00 95.31 103 LEU A N 1
ATOM 792 C CA . LEU A 1 103 ? -23.384 -0.376 24.216 1.00 95.31 103 LEU A CA 1
ATOM 793 C C . LEU A 1 103 ? -23.610 -1.480 25.259 1.00 95.31 103 LEU A C 1
ATOM 795 O O . LEU A 1 103 ? -24.402 -1.305 26.184 1.00 95.31 103 LEU A O 1
ATOM 799 N N . VAL A 1 104 ? -22.881 -2.596 25.146 1.00 94.81 104 VAL A N 1
ATOM 800 C CA . VAL A 1 104 ? -22.969 -3.707 26.112 1.00 94.81 104 VAL A CA 1
ATOM 801 C C . VAL A 1 104 ? -22.518 -3.266 27.507 1.00 94.81 104 VAL A C 1
ATOM 803 O O . VAL A 1 104 ? -23.142 -3.622 28.508 1.00 94.81 104 VAL A O 1
ATOM 806 N N . GLU A 1 105 ? -21.443 -2.482 27.598 1.00 94.19 105 GLU A N 1
ATOM 807 C CA . GLU A 1 105 ? -20.962 -1.993 28.892 1.00 94.19 105 GLU A CA 1
ATOM 808 C C . GLU A 1 105 ? -21.896 -0.927 29.487 1.00 94.19 105 GLU A C 1
ATOM 810 O O . GLU A 1 105 ? -22.106 -0.909 30.701 1.00 94.19 105 GLU A O 1
ATOM 815 N N . GLU A 1 106 ? -22.518 -0.080 28.664 1.00 94.88 106 GLU A N 1
ATOM 816 C CA . GLU A 1 106 ? -23.520 0.885 29.126 1.00 94.88 106 GLU A CA 1
ATOM 817 C C . GLU A 1 106 ? -24.738 0.183 29.748 1.00 94.88 106 GLU A C 1
ATOM 819 O O . GLU A 1 106 ? -25.111 0.499 30.882 1.00 94.88 106 GLU A O 1
ATOM 824 N N . GLU A 1 107 ? -25.282 -0.842 29.083 1.00 95.06 107 GLU A N 1
ATOM 825 C CA . GLU A 1 107 ? -26.393 -1.657 29.600 1.00 95.06 107 GLU A CA 1
ATOM 826 C C . GLU A 1 107 ? -26.032 -2.347 30.926 1.00 95.06 107 GLU A C 1
ATOM 828 O O . GLU A 1 107 ? -26.819 -2.374 31.886 1.00 95.06 107 GLU A O 1
ATOM 833 N N . ARG A 1 108 ? -24.807 -2.874 31.020 1.00 94.56 108 ARG A N 1
ATOM 834 C CA . ARG A 1 108 ? -24.294 -3.484 32.248 1.00 94.56 108 ARG A CA 1
ATOM 835 C C . ARG A 1 108 ? -24.209 -2.469 33.389 1.00 94.56 108 ARG A C 1
ATOM 837 O O . ARG A 1 108 ? -24.619 -2.777 34.511 1.00 94.56 108 ARG A O 1
ATOM 844 N N . LEU A 1 109 ? -23.687 -1.270 33.125 1.00 96.06 109 LEU A N 1
ATOM 845 C CA . LEU A 1 109 ? -23.567 -0.206 34.123 1.00 96.06 109 LEU A CA 1
ATOM 846 C C . LEU A 1 109 ? -24.936 0.314 34.567 1.00 96.06 109 LEU A C 1
ATOM 848 O O . LEU A 1 109 ? -25.125 0.577 35.755 1.00 96.06 109 LEU A O 1
ATOM 852 N N . GLU A 1 110 ? -25.907 0.438 33.662 1.00 95.50 110 GLU A N 1
ATOM 853 C CA . GLU A 1 110 ? -27.287 0.767 34.031 1.00 95.50 110 GLU A CA 1
ATOM 854 C C . GLU A 1 110 ? -27.913 -0.296 34.934 1.00 95.50 110 GLU A C 1
ATOM 856 O O . GLU A 1 110 ? -28.520 0.038 35.954 1.00 95.50 110 GLU A O 1
ATOM 861 N N . SER A 1 111 ? -27.730 -1.573 34.597 1.00 93.81 111 SER A N 1
ATOM 862 C CA . SER A 1 111 ? -28.229 -2.692 35.400 1.00 93.81 111 SER A CA 1
ATOM 863 C C . SER A 1 111 ? -27.615 -2.694 36.802 1.00 93.81 111 SER A C 1
ATOM 865 O O . SER A 1 111 ? -28.325 -2.854 37.796 1.00 93.81 111 SER A O 1
ATOM 867 N N . LEU A 1 112 ? -26.308 -2.432 36.901 1.00 95.31 112 LEU A N 1
ATOM 868 C CA . LEU A 1 112 ? -25.606 -2.322 38.178 1.00 95.31 112 LEU A CA 1
ATOM 869 C C . LEU A 1 112 ? -26.099 -1.128 39.009 1.00 95.31 112 LEU A C 1
ATOM 871 O O . LEU A 1 112 ? -26.293 -1.267 40.215 1.00 95.31 112 LEU A O 1
ATOM 875 N N . ARG A 1 113 ? -26.336 0.032 38.378 1.00 93.88 113 ARG A N 1
ATOM 876 C CA . ARG A 1 113 ? -26.890 1.218 39.056 1.00 93.88 113 ARG A CA 1
ATOM 877 C C . ARG A 1 113 ? -28.279 0.948 39.627 1.00 93.88 113 ARG A C 1
ATOM 879 O O . ARG A 1 113 ? -28.534 1.342 40.760 1.00 93.88 113 ARG A O 1
ATOM 886 N N . LYS A 1 114 ? -29.150 0.265 38.874 1.00 93.31 114 LYS A N 1
ATOM 887 C CA . LYS A 1 114 ? -30.485 -0.133 39.351 1.00 93.31 114 LYS A CA 1
ATOM 888 C C . LYS A 1 114 ? -30.382 -1.057 40.565 1.00 93.31 114 LYS A C 1
ATOM 890 O O . LYS A 1 114 ? -30.958 -0.751 41.597 1.00 93.31 114 LYS A O 1
ATOM 895 N N . ALA A 1 115 ? -29.567 -2.109 40.481 1.00 92.38 115 ALA A N 1
ATOM 896 C CA . ALA A 1 115 ? -29.377 -3.043 41.592 1.00 92.38 115 ALA A CA 1
ATOM 897 C C . ALA A 1 115 ? -28.804 -2.368 42.851 1.00 92.38 115 ALA A C 1
ATOM 899 O O . ALA A 1 115 ? -29.212 -2.689 43.962 1.00 92.38 115 ALA A O 1
ATOM 900 N N . ALA A 1 116 ? -27.871 -1.424 42.692 1.00 92.69 116 ALA A N 1
ATOM 901 C CA . ALA A 1 116 ? -27.315 -0.673 43.815 1.00 92.69 116 ALA A CA 1
ATOM 902 C C . ALA A 1 116 ? -28.350 0.252 44.476 1.00 92.69 116 ALA A C 1
ATOM 904 O O . ALA A 1 116 ? -28.316 0.413 45.693 1.00 92.69 116 ALA A O 1
ATOM 905 N N . ALA A 1 117 ? -29.266 0.838 43.696 1.00 92.25 117 ALA A N 1
ATOM 906 C CA . ALA A 1 117 ? -30.331 1.695 44.215 1.00 92.25 117 ALA A CA 1
ATOM 907 C C . ALA A 1 117 ? -31.342 0.940 45.101 1.00 92.25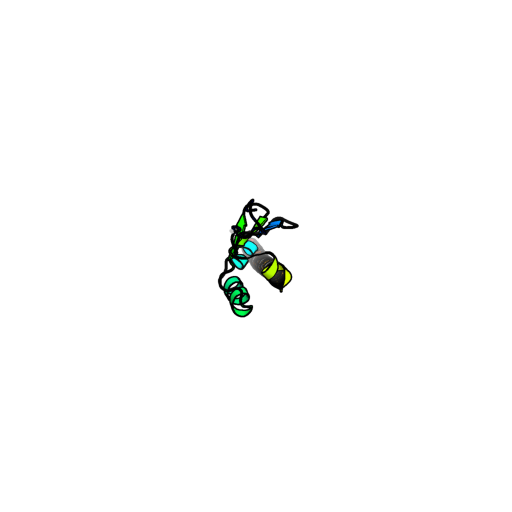 117 ALA A C 1
ATOM 909 O O . ALA A 1 117 ? -31.972 1.556 45.956 1.00 92.25 117 ALA A O 1
ATOM 910 N N . ASP A 1 118 ? -31.466 -0.380 44.937 1.00 89.50 118 ASP A N 1
ATOM 911 C CA . ASP A 1 118 ? -32.365 -1.213 45.744 1.00 89.50 118 ASP A CA 1
ATOM 912 C C . ASP A 1 118 ? -31.777 -1.578 47.127 1.00 89.50 118 ASP A C 1
ATOM 914 O O . ASP A 1 118 ? -32.502 -2.038 48.013 1.00 89.50 118 ASP A O 1
ATOM 918 N N . ILE A 1 119 ? -30.477 -1.358 47.363 1.00 90.94 119 ILE A N 1
ATOM 919 C CA . ILE A 1 119 ? -29.799 -1.718 48.620 1.00 90.94 119 ILE A CA 1
ATOM 920 C C . ILE A 1 119 ? -29.988 -0.608 49.667 1.00 90.94 119 ILE A C 1
A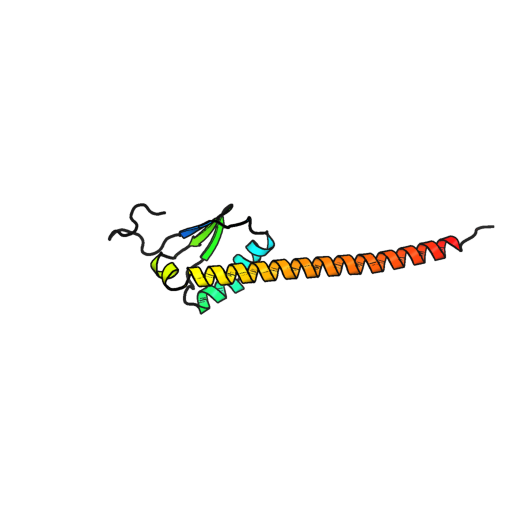TOM 922 O O . ILE A 1 119 ? -29.506 0.509 49.491 1.00 90.94 119 ILE A O 1
ATOM 926 N N . HIS A 1 120 ? -30.627 -0.944 50.791 1.00 82.00 120 HIS A N 1
ATOM 927 C CA . HIS A 1 120 ? -30.850 -0.054 51.938 1.00 82.00 120 HIS A CA 1
ATOM 928 C C . HIS A 1 120 ? -30.239 -0.668 53.210 1.00 82.00 120 HIS A C 1
ATOM 930 O O . HIS A 1 120 ? -30.286 -1.886 53.392 1.00 82.00 120 HIS A O 1
ATOM 936 N N . PHE A 1 121 ? -29.658 0.165 54.078 1.00 74.81 121 PHE A N 1
ATOM 937 C CA . PHE A 1 121 ? -29.071 -0.241 55.361 1.00 74.81 121 PHE A CA 1
ATOM 938 C C . PHE A 1 121 ? -29.812 0.490 56.490 1.00 74.81 121 PHE A C 1
ATOM 940 O O . PHE A 1 121 ? -29.463 1.630 56.799 1.00 74.81 121 PHE A O 1
ATOM 947 N N . ASP A 1 122 ? -30.850 -0.144 57.039 1.00 64.56 122 ASP A N 1
ATOM 948 C CA . ASP A 1 122 ? -31.558 0.313 58.248 1.00 64.56 122 ASP A CA 1
ATOM 949 C C . ASP A 1 122 ? -30.809 -0.075 59.536 1.00 64.56 122 ASP A C 1
ATOM 951 O O . ASP A 1 122 ? -30.176 -1.161 59.558 1.00 64.56 122 ASP A O 1
#

Radius of gyration: 25.04 Å; chains: 1; bounding box: 58×25×82 Å

Sequence (122 aa):
MPPNLGTAQGPTRYTVPAVFSRRPQPREIELLHGEATKQRLADAGYSDVELRVSDRRLLITNTNLVDLKAGLAHLVGVILRDISAQAAQERTHRTDELEALGLVEEERLESLRKAAADIHFD

pLDDT: mean 93.65, std 6.51, range [64.56, 98.56]